Protein AF-A0A1R4KZE1-F1 (afdb_monomer_lite)

pLDDT: mean 94.24, std 3.24, range [80.38, 98.12]

Sequence (64 aa):
MLLNESRSNARTNKEGDIILLAEQDRSLWNQAQIQEGVALVQSSTAKREYGFYTIQAAIAAVHA

Foldseek 3Di:
DLLVVQQVVQQADPVRDGDDLVRGDCVSGNVVSLVVLVVVLVVVVVVVDDDPVNVVSVVSSVSD

Structure (mmCIF, N/CA/C/O backbone):
data_AF-A0A1R4KZE1-F1
#
_entry.id   AF-A0A1R4KZE1-F1
#
loop_
_atom_site.group_PDB
_atom_site.id
_atom_site.type_symbol
_atom_site.label_atom_id
_atom_site.label_alt_id
_atom_site.label_comp_id
_atom_site.label_asym_id
_atom_site.label_entity_id
_atom_site.label_seq_id
_atom_site.pdbx_PDB_ins_code
_atom_site.Cartn_x
_atom_site.Cartn_y
_atom_site.Cartn_z
_atom_site.occupancy
_atom_site.B_iso_or_equiv
_atom_site.auth_seq_id
_atom_site.auth_comp_id
_atom_site.auth_asym_id
_atom_site.auth_atom_id
_atom_site.pdbx_PDB_model_num
ATOM 1 N N . MET A 1 1 ? 4.451 8.212 3.485 1.00 80.38 1 MET A N 1
ATOM 2 C CA . MET A 1 1 ? 4.484 7.281 2.328 1.00 80.38 1 MET A CA 1
ATOM 3 C C . MET A 1 1 ? 3.044 6.909 1.982 1.00 80.38 1 MET A C 1
ATOM 5 O O . MET A 1 1 ? 2.411 6.306 2.836 1.00 80.38 1 MET A O 1
ATOM 9 N N . LEU A 1 2 ? 2.524 7.278 0.799 1.00 93.88 2 LEU A N 1
ATOM 10 C CA . LEU A 1 2 ? 1.085 7.220 0.444 1.00 93.88 2 LEU A CA 1
ATOM 11 C C . LEU A 1 2 ? 0.384 5.906 0.834 1.00 93.88 2 LEU A C 1
ATOM 13 O O . LEU A 1 2 ? -0.596 5.926 1.566 1.00 93.88 2 LEU A O 1
ATOM 17 N N . LEU A 1 3 ? 0.936 4.757 0.436 1.00 95.38 3 LEU A N 1
ATOM 18 C CA . LEU A 1 3 ? 0.344 3.439 0.714 1.00 95.38 3 LEU A CA 1
ATOM 19 C C . LEU A 1 3 ? 0.325 3.081 2.212 1.00 95.38 3 LEU A C 1
ATOM 21 O O . LEU A 1 3 ? -0.593 2.415 2.685 1.00 95.38 3 LEU A O 1
ATOM 25 N N . ASN A 1 4 ? 1.301 3.556 2.991 1.00 93.06 4 ASN A N 1
ATOM 26 C CA . ASN A 1 4 ? 1.286 3.388 4.447 1.00 93.06 4 ASN A CA 1
ATOM 27 C C . ASN A 1 4 ? 0.279 4.334 5.100 1.00 93.06 4 ASN A C 1
ATOM 29 O O . ASN A 1 4 ? -0.444 3.909 5.994 1.00 93.06 4 ASN A O 1
ATOM 33 N N . GLU A 1 5 ? 0.228 5.585 4.654 1.00 95.31 5 GLU A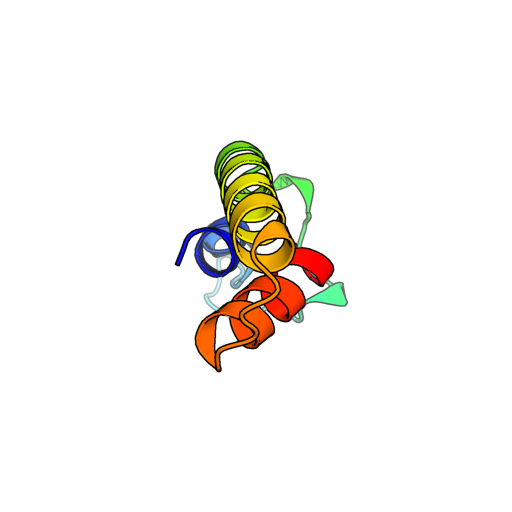 N 1
ATOM 34 C CA . GLU A 1 5 ? -0.658 6.601 5.227 1.00 95.31 5 GLU A CA 1
ATOM 35 C C . GLU A 1 5 ? -2.125 6.377 4.872 1.00 95.31 5 GLU A C 1
ATOM 37 O O . GLU A 1 5 ? -2.990 6.732 5.665 1.00 95.31 5 GLU A O 1
ATOM 42 N N . SER A 1 6 ? -2.411 5.697 3.759 1.00 97.00 6 SER A N 1
ATOM 43 C CA . SER A 1 6 ? -3.780 5.416 3.314 1.00 97.00 6 SER A CA 1
ATOM 44 C C . SER A 1 6 ? -4.649 4.710 4.356 1.00 97.00 6 SER A C 1
ATOM 46 O O . SER A 1 6 ? -5.868 4.816 4.306 1.00 97.00 6 SER A O 1
ATOM 48 N N . ARG A 1 7 ? -4.035 4.025 5.325 1.00 95.31 7 ARG A N 1
ATOM 49 C CA . ARG A 1 7 ? -4.712 3.242 6.367 1.00 95.31 7 ARG A CA 1
ATOM 50 C C . ARG A 1 7 ? -4.647 3.888 7.747 1.00 95.31 7 ARG A C 1
ATOM 52 O O . ARG A 1 7 ? -5.049 3.257 8.718 1.00 95.31 7 ARG A O 1
ATOM 59 N N . SER A 1 8 ? -4.110 5.103 7.871 1.00 94.69 8 SER A N 1
ATOM 60 C CA . SER A 1 8 ? -3.847 5.742 9.170 1.00 94.69 8 SER A CA 1
ATOM 61 C C . SER A 1 8 ? -5.087 5.775 10.072 1.00 94.69 8 SER A C 1
ATOM 63 O O . SER A 1 8 ? -5.001 5.370 11.227 1.00 94.69 8 SER A O 1
ATOM 65 N N . ASN A 1 9 ? -6.247 6.119 9.508 1.00 94.81 9 ASN A N 1
ATOM 66 C CA . ASN A 1 9 ? -7.532 6.185 10.215 1.00 94.81 9 ASN A CA 1
ATOM 67 C C . ASN A 1 9 ? -8.087 4.823 10.664 1.00 94.81 9 ASN A C 1
ATOM 69 O O . ASN A 1 9 ? -9.026 4.788 11.450 1.00 94.81 9 ASN A O 1
ATOM 73 N N . ALA A 1 10 ? -7.541 3.714 10.163 1.00 96.19 10 ALA A N 1
ATOM 74 C CA . ALA A 1 10 ? -7.988 2.361 10.486 1.00 96.19 10 ALA A CA 1
ATOM 75 C C . ALA A 1 10 ? -7.018 1.614 11.419 1.00 96.19 10 ALA A C 1
ATOM 77 O O . ALA A 1 10 ? -7.273 0.466 11.766 1.00 96.19 10 ALA A O 1
ATOM 78 N N . ARG A 1 11 ? -5.887 2.223 11.808 1.00 96.00 11 ARG A N 1
ATOM 79 C CA . ARG A 1 11 ? -4.852 1.568 12.633 1.00 96.00 11 ARG A CA 1
ATOM 80 C C . ARG A 1 11 ? -5.176 1.519 14.118 1.00 96.00 11 ARG A C 1
ATOM 82 O O . ARG A 1 11 ? -4.582 0.698 14.813 1.00 96.00 11 ARG A O 1
ATOM 89 N N . THR A 1 12 ? -6.059 2.392 14.590 1.00 97.31 12 THR A N 1
ATOM 90 C CA . THR A 1 12 ? -6.412 2.500 16.005 1.00 97.31 12 THR A CA 1
ATOM 91 C C . THR A 1 12 ? -7.910 2.655 16.196 1.00 97.31 12 THR A C 1
ATOM 93 O O . THR A 1 12 ? -8.570 3.306 15.385 1.00 97.31 12 THR A O 1
ATOM 96 N N . ASN A 1 13 ? -8.445 2.087 17.276 1.00 94.00 13 ASN A N 1
ATOM 97 C CA . ASN A 1 13 ? -9.819 2.358 17.705 1.00 94.00 13 ASN A CA 1
ATOM 98 C C . ASN A 1 13 ? -9.907 3.717 18.439 1.00 94.00 13 ASN A C 1
ATOM 100 O O . ASN A 1 13 ? -8.937 4.480 18.493 1.00 94.00 13 ASN A O 1
ATOM 104 N N . LYS A 1 14 ? -11.083 4.046 18.989 1.00 92.56 14 LYS A N 1
ATOM 105 C CA . LYS A 1 14 ? -11.308 5.320 19.700 1.00 92.56 14 LYS A CA 1
ATOM 106 C C . LYS A 1 14 ? -10.569 5.379 21.037 1.00 92.56 14 LYS A C 1
ATOM 108 O O . LYS A 1 14 ? -10.293 6.464 21.538 1.00 92.56 14 LYS A O 1
ATOM 113 N N . GLU A 1 15 ? -10.267 4.217 21.590 1.00 95.31 15 GLU A N 1
ATOM 114 C CA . GLU A 1 15 ? -9.560 3.996 22.842 1.00 95.31 15 GLU A CA 1
ATOM 115 C C . GLU A 1 15 ? -8.031 4.075 22.657 1.00 95.31 15 GLU A C 1
ATOM 117 O O . GLU A 1 15 ? -7.297 4.201 23.634 1.00 95.31 15 GLU A O 1
ATOM 122 N N . GLY A 1 16 ? -7.554 4.092 21.405 1.00 94.25 16 GLY A N 1
ATOM 123 C CA . GLY A 1 16 ? -6.139 4.171 21.042 1.00 94.25 16 GLY A CA 1
ATOM 124 C C . GLY A 1 16 ? -5.447 2.813 20.891 1.00 94.25 16 GLY A C 1
ATOM 125 O O . GLY A 1 16 ? -4.238 2.780 20.656 1.00 94.25 16 GLY A O 1
ATOM 126 N N . ASP A 1 17 ? -6.182 1.704 20.985 1.00 96.62 17 ASP A N 1
ATOM 127 C CA . ASP A 1 17 ? -5.633 0.361 20.801 1.00 96.62 17 ASP A CA 1
ATOM 128 C C . ASP A 1 17 ? -5.304 0.100 19.334 1.00 96.62 17 ASP A C 1
ATOM 130 O O . ASP A 1 17 ? -6.026 0.525 18.430 1.00 96.62 17 ASP A O 1
ATOM 134 N N . ILE A 1 18 ? -4.229 -0.650 19.095 1.00 96.75 18 ILE A N 1
ATOM 135 C CA . ILE A 1 18 ? -3.800 -1.043 17.751 1.00 96.75 18 ILE A CA 1
ATOM 136 C C . ILE A 1 18 ? -4.759 -2.094 17.184 1.00 96.75 18 ILE A C 1
ATOM 138 O O . ILE A 1 18 ? -4.984 -3.134 17.799 1.00 96.75 18 ILE A O 1
ATOM 142 N N . ILE A 1 19 ? -5.243 -1.858 15.965 1.00 96.31 19 ILE A N 1
ATOM 143 C CA . ILE A 1 19 ? -6.078 -2.797 15.212 1.00 96.31 19 ILE A CA 1
ATOM 144 C C . ILE A 1 19 ? -5.194 -3.611 14.260 1.00 96.31 19 ILE A C 1
ATOM 146 O O . ILE A 1 19 ? -4.454 -3.053 13.435 1.00 96.31 19 ILE A O 1
ATOM 150 N N . LEU A 1 20 ? -5.286 -4.942 14.351 1.00 94.44 20 LEU A N 1
ATOM 15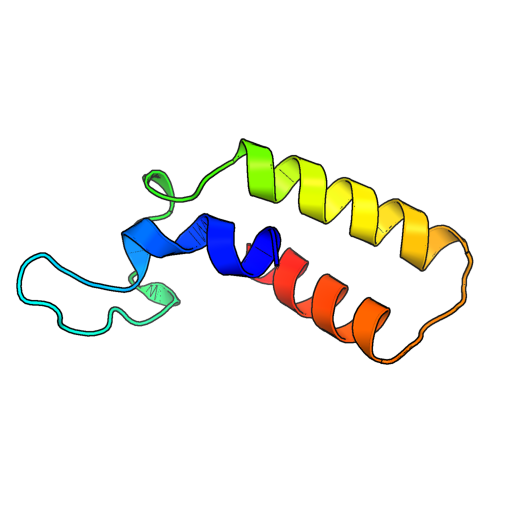1 C CA . LEU A 1 20 ? -4.578 -5.860 13.459 1.00 94.44 20 LEU A CA 1
ATOM 152 C C . LEU A 1 20 ? -4.995 -5.626 12.009 1.00 94.44 20 LEU A C 1
ATOM 154 O O . LEU A 1 20 ? -6.161 -5.389 11.724 1.00 94.44 20 LEU A O 1
ATOM 158 N N . LEU A 1 21 ? -4.059 -5.762 11.065 1.00 90.94 21 LEU A N 1
ATOM 159 C CA . LEU A 1 21 ? -4.316 -5.451 9.654 1.00 90.94 21 LEU A CA 1
ATOM 160 C C . LEU A 1 21 ? -5.546 -6.177 9.073 1.00 90.94 21 LEU A C 1
ATOM 162 O O . LEU A 1 21 ? -6.271 -5.594 8.272 1.00 90.94 21 LEU A O 1
ATOM 166 N N . ALA A 1 22 ? -5.777 -7.431 9.471 1.00 92.88 22 ALA A N 1
ATOM 167 C CA . ALA A 1 22 ? -6.915 -8.230 9.011 1.00 92.88 22 ALA A CA 1
ATOM 168 C C . ALA A 1 22 ? -8.275 -7.735 9.543 1.00 92.88 22 ALA A C 1
ATOM 170 O O . ALA A 1 22 ? -9.304 -8.046 8.952 1.00 92.88 22 ALA A O 1
ATOM 171 N N . GLU A 1 23 ? -8.269 -6.969 10.633 1.00 95.25 23 GLU A N 1
ATOM 172 C CA . GLU A 1 23 ? -9.456 -6.463 11.330 1.00 95.25 23 GLU A CA 1
ATOM 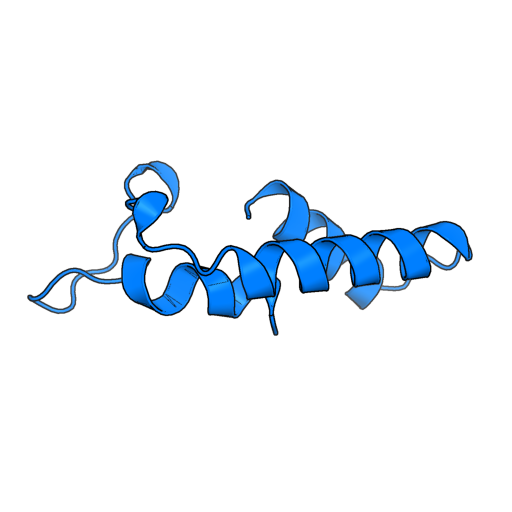173 C C . GLU A 1 23 ? -9.733 -4.986 11.013 1.00 95.25 23 GLU A C 1
ATOM 175 O O . GLU A 1 23 ? -10.768 -4.450 11.402 1.00 95.25 23 GLU A O 1
ATOM 180 N N . GLN A 1 24 ? -8.824 -4.311 10.300 1.00 95.75 24 GLN A N 1
ATOM 181 C CA . GLN A 1 24 ? -9.000 -2.914 9.912 1.00 95.75 24 GLN A CA 1
ATOM 182 C C . GLN A 1 24 ? -10.179 -2.760 8.951 1.00 95.75 24 GLN A C 1
ATOM 184 O O . GLN A 1 24 ? -10.251 -3.432 7.918 1.00 95.75 24 GLN A O 1
ATOM 189 N N . ASP A 1 25 ? -11.063 -1.810 9.248 1.00 95.25 25 ASP A N 1
ATOM 190 C CA . ASP A 1 25 ? -12.153 -1.445 8.350 1.00 95.25 25 ASP A CA 1
ATOM 191 C C . ASP A 1 25 ? -11.591 -0.782 7.083 1.00 95.25 25 ASP A C 1
ATOM 193 O O . ASP A 1 25 ? -11.106 0.354 7.097 1.00 95.25 25 ASP A O 1
ATOM 197 N N . ARG A 1 26 ? -11.664 -1.509 5.963 1.00 94.69 26 ARG A N 1
ATOM 198 C CA . ARG A 1 26 ? -11.166 -1.056 4.657 1.00 94.69 26 ARG A CA 1
ATOM 199 C C . ARG A 1 26 ? -11.959 0.114 4.078 1.00 94.69 26 ARG A C 1
ATOM 201 O O . ARG A 1 26 ? -11.444 0.803 3.201 1.00 94.69 26 ARG A O 1
ATOM 208 N N . SER A 1 27 ? -13.177 0.374 4.561 1.00 95.44 27 SER A N 1
ATOM 209 C CA . SER A 1 27 ? -13.947 1.553 4.145 1.00 95.44 27 SER A CA 1
ATOM 210 C C . SER A 1 27 ? -13.311 2.863 4.627 1.00 95.44 27 SER A C 1
ATOM 212 O O . SER A 1 27 ? -13.501 3.905 4.003 1.00 95.44 27 SER A O 1
ATOM 214 N N . LEU A 1 28 ? -12.489 2.804 5.682 1.00 95.94 28 LEU A N 1
ATOM 215 C CA . LEU A 1 28 ? -11.739 3.944 6.214 1.00 95.94 28 LEU A CA 1
ATOM 216 C C . LEU A 1 28 ? -10.423 4.200 5.468 1.00 95.94 28 LEU A C 1
ATOM 218 O O . LEU A 1 28 ? -9.719 5.165 5.776 1.00 95.94 28 LEU A O 1
ATOM 222 N N . TRP A 1 29 ? -10.059 3.339 4.513 1.00 96.69 29 TRP A N 1
ATOM 223 C CA . TRP A 1 29 ? -8.815 3.476 3.768 1.00 96.69 29 TRP A CA 1
ATOM 224 C C . TRP A 1 29 ? -8.956 4.550 2.686 1.00 96.69 29 TRP A C 1
ATOM 226 O O . TRP A 1 29 ? -9.923 4.574 1.923 1.00 96.69 29 TRP A O 1
ATOM 236 N N . ASN A 1 30 ? -7.967 5.436 2.585 1.00 97.81 30 ASN A N 1
ATOM 237 C CA . ASN A 1 30 ? -7.948 6.510 1.604 1.00 97.81 30 ASN A CA 1
ATOM 238 C C . ASN A 1 30 ? -7.671 5.957 0.199 1.00 97.81 30 ASN A C 1
ATOM 240 O O . ASN A 1 30 ? -6.523 5.802 -0.221 1.00 97.81 30 ASN A O 1
ATOM 244 N N . GLN A 1 31 ? -8.749 5.703 -0.540 1.00 97.06 31 GLN A N 1
ATOM 245 C CA . GLN A 1 31 ? -8.702 5.139 -1.889 1.00 97.06 31 GLN A CA 1
ATOM 246 C C . GLN A 1 31 ? -7.911 6.001 -2.881 1.00 97.06 31 GLN A C 1
ATOM 248 O O . GLN A 1 31 ? -7.234 5.453 -3.747 1.00 97.06 31 GLN A O 1
ATOM 253 N N . ALA A 1 32 ? -7.928 7.331 -2.743 1.00 97.44 32 ALA A N 1
ATOM 254 C CA . ALA A 1 32 ? -7.167 8.214 -3.627 1.00 97.44 32 ALA A CA 1
ATOM 255 C C . ALA A 1 32 ? -5.652 8.022 -3.444 1.00 97.44 32 ALA A C 1
ATOM 257 O O . ALA A 1 32 ? -4.924 7.862 -4.422 1.00 97.44 32 ALA A O 1
ATOM 258 N N . GLN A 1 33 ? -5.182 7.940 -2.193 1.00 98.00 33 GLN A N 1
ATOM 259 C CA . GLN A 1 33 ? -3.772 7.660 -1.896 1.00 98.00 33 GLN A CA 1
ATOM 260 C C . GLN A 1 33 ? -3.348 6.256 -2.342 1.00 98.00 33 GLN A C 1
ATOM 262 O O . GLN A 1 33 ? -2.202 6.066 -2.754 1.00 98.00 33 GLN A O 1
ATOM 267 N N . ILE A 1 34 ? -4.256 5.276 -2.269 1.00 97.62 34 ILE A N 1
ATOM 268 C CA . ILE A 1 34 ? -4.007 3.914 -2.758 1.00 97.62 34 ILE A CA 1
ATOM 269 C C . ILE A 1 34 ? -3.830 3.927 -4.274 1.00 97.62 34 ILE A C 1
ATOM 271 O O . ILE A 1 34 ? -2.813 3.449 -4.769 1.00 97.62 34 ILE A O 1
ATOM 275 N N . GLN A 1 35 ? -4.776 4.518 -5.007 1.00 97.88 35 GLN A N 1
ATOM 276 C CA . GLN A 1 35 ? -4.727 4.600 -6.469 1.00 97.88 35 GLN A CA 1
ATOM 277 C C . GLN A 1 35 ? -3.464 5.317 -6.957 1.00 97.88 35 GLN A C 1
ATOM 279 O O . GLN A 1 35 ? -2.759 4.804 -7.827 1.00 97.88 35 GLN A O 1
ATOM 284 N N . GLU A 1 36 ? -3.135 6.462 -6.355 1.00 98.12 36 GLU A N 1
ATOM 285 C CA . GLU A 1 36 ? -1.916 7.208 -6.671 1.00 98.12 36 GLU A CA 1
ATOM 286 C C . GLU A 1 36 ? -0.656 6.381 -6.370 1.00 98.12 36 GLU A C 1
ATOM 288 O O . GLU A 1 36 ? 0.232 6.246 -7.215 1.00 98.12 36 GLU A O 1
ATOM 293 N N . GLY A 1 37 ? -0.590 5.767 -5.186 1.00 97.00 37 GLY A N 1
ATOM 294 C CA . GLY A 1 37 ? 0.536 4.932 -4.781 1.00 97.00 37 GLY A CA 1
ATOM 295 C C . GLY A 1 37 ? 0.749 3.730 -5.703 1.00 97.00 37 GLY A C 1
ATOM 296 O O . GLY A 1 37 ? 1.883 3.447 -6.090 1.00 97.00 37 GLY A O 1
ATOM 297 N N . VAL A 1 38 ? -0.329 3.053 -6.105 1.00 97.31 38 VAL A N 1
ATOM 298 C CA . VAL A 1 38 ? -0.281 1.926 -7.047 1.00 97.31 38 VAL A CA 1
ATOM 299 C C . VAL A 1 38 ? 0.232 2.380 -8.414 1.00 97.31 38 VAL A C 1
ATOM 301 O O . VAL A 1 38 ? 1.112 1.721 -8.969 1.00 97.31 38 VAL A O 1
ATOM 304 N N . ALA A 1 39 ? -0.232 3.520 -8.935 1.00 97.06 39 ALA A N 1
ATOM 305 C CA . ALA A 1 39 ? 0.248 4.054 -10.211 1.00 97.06 39 ALA A CA 1
ATOM 306 C C . ALA A 1 39 ? 1.757 4.368 -10.176 1.00 97.06 39 ALA A C 1
ATOM 308 O O . ALA A 1 39 ? 2.501 4.028 -11.103 1.00 97.06 39 ALA A O 1
ATOM 309 N N . LEU A 1 40 ? 2.248 4.945 -9.074 1.00 95.75 40 LEU A N 1
ATOM 310 C CA . LEU A 1 40 ? 3.678 5.196 -8.872 1.00 95.75 40 LEU A CA 1
ATOM 311 C C . LEU A 1 40 ? 4.486 3.886 -8.810 1.00 95.75 40 LEU A C 1
ATOM 313 O O . LEU A 1 40 ? 5.539 3.776 -9.446 1.00 95.75 40 LEU A O 1
ATOM 317 N N . VAL A 1 41 ? 3.983 2.857 -8.123 1.00 95.50 41 VAL A N 1
ATOM 318 C CA . VAL A 1 41 ? 4.619 1.527 -8.087 1.00 95.50 41 VAL A CA 1
ATOM 319 C C . VAL A 1 41 ? 4.661 0.891 -9.480 1.00 95.50 41 VAL A C 1
ATOM 321 O O . VAL A 1 41 ? 5.702 0.382 -9.897 1.00 95.50 41 VAL A O 1
ATOM 324 N N . GLN A 1 42 ? 3.576 0.962 -10.246 1.00 95.00 42 GLN A N 1
ATOM 325 C CA . GLN A 1 42 ? 3.533 0.441 -11.615 1.00 95.00 42 GLN A CA 1
ATOM 326 C C . GLN A 1 42 ? 4.537 1.162 -12.526 1.00 95.00 42 GLN A C 1
ATOM 328 O O . GLN A 1 42 ? 5.311 0.518 -13.233 1.00 95.00 42 GLN A O 1
ATOM 333 N N . SER A 1 43 ? 4.599 2.495 -12.462 1.00 94.50 43 SER A N 1
ATOM 334 C CA . SER A 1 43 ? 5.552 3.273 -13.265 1.00 94.50 43 SER A CA 1
ATOM 335 C C . SER A 1 43 ? 7.018 2.993 -12.908 1.00 94.50 43 SER A C 1
ATOM 337 O O . SER A 1 43 ? 7.874 2.968 -13.793 1.00 94.50 43 SER A O 1
ATOM 339 N N . SER A 1 44 ? 7.324 2.752 -11.629 1.00 92.56 44 SER A N 1
ATOM 340 C CA . SER A 1 44 ? 8.687 2.444 -11.179 1.00 92.56 44 SER A CA 1
ATOM 341 C C . SER A 1 44 ? 9.106 1.021 -11.552 1.00 92.56 44 SER A C 1
ATOM 343 O O . SER A 1 44 ? 10.202 0.819 -12.069 1.00 92.56 44 SER A O 1
ATOM 345 N N . THR A 1 45 ? 8.219 0.038 -11.386 1.00 90.69 45 THR A N 1
ATOM 346 C CA . THR A 1 45 ? 8.486 -1.360 -11.768 1.00 90.69 45 THR A CA 1
ATOM 347 C C . THR A 1 45 ? 8.621 -1.551 -13.281 1.00 90.69 45 THR A C 1
ATOM 349 O O . THR A 1 45 ? 9.421 -2.383 -13.714 1.00 90.69 45 THR A O 1
ATOM 352 N N . ALA A 1 46 ? 7.930 -0.744 -14.094 1.00 92.69 46 ALA A N 1
ATOM 353 C CA . ALA A 1 46 ? 8.064 -0.757 -15.552 1.00 92.69 46 ALA A CA 1
ATOM 354 C C . ALA A 1 46 ? 9.485 -0.416 -16.041 1.00 92.69 46 ALA A C 1
ATOM 356 O O . ALA A 1 46 ? 9.899 -0.895 -17.097 1.00 92.69 46 ALA A O 1
ATOM 357 N N . LYS A 1 47 ? 10.261 0.350 -15.261 1.00 91.44 47 LYS A N 1
ATOM 358 C CA . LYS A 1 47 ? 11.660 0.693 -15.578 1.00 91.44 47 LYS A CA 1
ATOM 359 C C . LYS A 1 47 ? 12.635 -0.473 -15.380 1.00 91.44 47 LYS A C 1
ATOM 361 O O . LYS A 1 47 ? 13.786 -0.359 -15.776 1.00 91.44 47 LYS A O 1
ATOM 366 N N . ARG A 1 48 ? 12.183 -1.593 -14.793 1.00 86.44 48 ARG A N 1
ATOM 367 C CA . ARG A 1 48 ? 12.996 -2.786 -14.471 1.00 86.44 48 ARG A CA 1
ATOM 368 C C . ARG A 1 48 ? 14.195 -2.506 -13.554 1.00 86.44 48 ARG A C 1
ATOM 370 O O . ARG A 1 48 ? 15.142 -3.285 -13.505 1.00 86.44 48 ARG A O 1
ATOM 377 N N . GLU A 1 49 ? 14.116 -1.428 -12.780 1.00 86.00 49 GLU A N 1
ATOM 378 C CA . GLU A 1 49 ? 15.078 -1.060 -11.743 1.00 86.00 49 GLU A CA 1
ATOM 379 C C . GLU A 1 49 ? 14.468 -1.352 -10.366 1.00 86.00 49 GLU A C 1
ATOM 381 O O . GLU A 1 49 ? 13.693 -0.572 -9.802 1.00 86.00 49 GLU A O 1
ATOM 386 N N . TYR A 1 50 ? 14.790 -2.522 -9.816 1.00 88.94 50 TYR A N 1
ATOM 387 C CA . TYR A 1 50 ? 14.228 -2.992 -8.548 1.00 88.94 50 TYR A CA 1
ATOM 388 C C . TYR A 1 50 ? 15.127 -2.609 -7.372 1.00 88.94 50 TYR A C 1
ATOM 390 O O . TYR A 1 50 ? 15.803 -3.443 -6.773 1.00 88.94 50 TYR A O 1
ATOM 398 N N . GLY A 1 51 ? 15.144 -1.316 -7.050 1.00 91.50 51 GLY A N 1
ATOM 399 C CA . GLY A 1 51 ? 15.783 -0.819 -5.835 1.00 91.50 51 GLY A CA 1
ATOM 400 C C . GLY A 1 51 ? 15.016 -1.214 -4.568 1.00 91.50 51 GLY A C 1
ATOM 401 O O . GLY A 1 51 ? 13.834 -1.561 -4.612 1.00 91.50 51 GLY A O 1
ATOM 402 N N . PHE A 1 52 ? 15.680 -1.089 -3.417 1.00 94.69 52 PHE A N 1
ATOM 403 C CA . PHE A 1 52 ? 15.116 -1.364 -2.088 1.00 94.69 52 PHE A CA 1
ATOM 404 C C . PHE A 1 52 ? 13.722 -0.744 -1.885 1.00 94.69 52 PHE A C 1
ATOM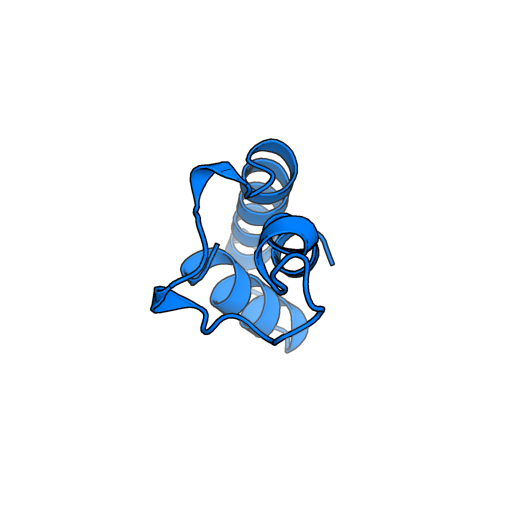 406 O O . PHE A 1 52 ? 12.777 -1.428 -1.493 1.00 94.69 52 PHE A O 1
ATOM 413 N N . TYR A 1 53 ? 13.568 0.535 -2.233 1.00 92.12 53 TYR A N 1
ATOM 414 C CA . TYR A 1 53 ? 12.303 1.251 -2.075 1.00 92.12 53 TYR A CA 1
ATOM 415 C C . TYR A 1 53 ? 11.220 0.818 -3.071 1.00 92.12 53 TYR A C 1
ATOM 417 O O . TYR A 1 53 ? 10.045 0.827 -2.713 1.00 92.12 53 TYR A O 1
ATOM 425 N N . THR A 1 54 ? 11.585 0.382 -4.282 1.00 93.50 54 THR A N 1
ATOM 426 C CA . THR A 1 54 ? 10.628 -0.169 -5.257 1.00 93.50 54 THR A CA 1
ATOM 427 C C . THR A 1 54 ? 9.980 -1.439 -4.705 1.00 93.50 54 THR A C 1
ATOM 429 O O . THR A 1 54 ? 8.764 -1.601 -4.783 1.00 93.50 54 THR A O 1
ATOM 432 N N . ILE A 1 55 ? 10.777 -2.313 -4.082 1.00 93.94 55 ILE A N 1
ATOM 433 C CA . ILE A 1 55 ? 10.288 -3.556 -3.468 1.00 93.94 55 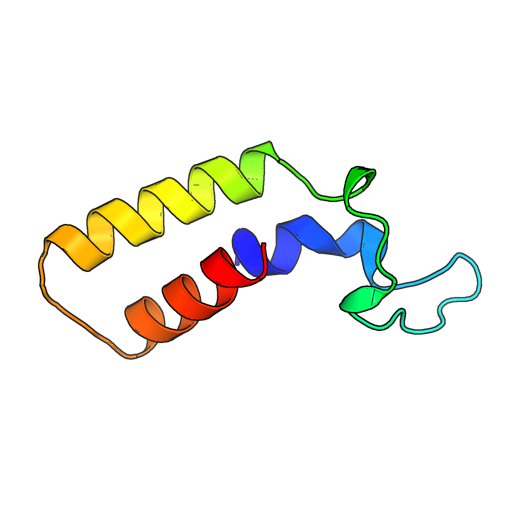ILE A CA 1
ATOM 434 C C . ILE A 1 55 ? 9.390 -3.247 -2.266 1.00 93.94 55 ILE A C 1
ATOM 436 O O . ILE A 1 55 ? 8.292 -3.791 -2.164 1.00 93.94 55 ILE A O 1
ATOM 440 N N . GLN A 1 56 ? 9.810 -2.344 -1.377 1.00 95.25 56 GLN A N 1
ATOM 441 C CA . GLN A 1 56 ? 8.989 -1.945 -0.228 1.00 95.25 56 GLN A CA 1
ATOM 442 C C . GLN A 1 56 ? 7.650 -1.334 -0.651 1.00 95.25 56 GLN A C 1
ATOM 444 O O . GLN A 1 56 ? 6.612 -1.670 -0.081 1.00 95.25 56 GLN A O 1
ATOM 449 N N . ALA A 1 57 ? 7.658 -0.468 -1.666 1.00 94.69 57 ALA A N 1
ATOM 450 C CA . ALA A 1 57 ? 6.441 0.136 -2.189 1.00 94.69 57 ALA A CA 1
ATOM 451 C C . ALA A 1 57 ? 5.522 -0.912 -2.839 1.00 94.69 57 ALA A C 1
ATOM 453 O O . ALA A 1 57 ? 4.313 -0.866 -2.625 1.00 94.69 57 ALA A O 1
ATOM 454 N N . ALA A 1 58 ? 6.079 -1.900 -3.549 1.00 94.56 58 ALA A N 1
ATOM 455 C CA . ALA A 1 58 ? 5.310 -3.012 -4.105 1.00 94.56 58 ALA A CA 1
ATOM 456 C C . ALA A 1 58 ? 4.656 -3.877 -3.015 1.00 94.56 58 ALA A C 1
ATOM 458 O O . ALA A 1 58 ? 3.470 -4.186 -3.110 1.00 94.56 58 ALA A O 1
ATOM 459 N N . ILE A 1 59 ? 5.382 -4.205 -1.941 1.00 94.50 59 ILE A N 1
ATOM 460 C CA . ILE A 1 59 ? 4.813 -4.919 -0.787 1.00 94.50 59 ILE A CA 1
ATOM 461 C C . ILE A 1 59 ? 3.688 -4.092 -0.162 1.00 94.50 59 ILE A C 1
ATOM 463 O O . ILE A 1 59 ? 2.615 -4.625 0.109 1.00 94.50 59 ILE A O 1
ATOM 467 N N . ALA A 1 60 ? 3.901 -2.791 0.042 1.00 94.69 60 ALA A N 1
ATOM 468 C CA . ALA A 1 60 ? 2.874 -1.917 0.594 1.00 94.69 60 ALA A CA 1
ATOM 469 C C . ALA A 1 60 ? 1.623 -1.858 -0.298 1.00 94.69 60 ALA A C 1
ATOM 471 O O . ALA A 1 60 ? 0.521 -1.857 0.238 1.00 94.69 60 ALA A O 1
ATOM 472 N N . ALA A 1 61 ? 1.786 -1.868 -1.625 1.00 95.06 61 ALA A N 1
ATOM 473 C CA . ALA A 1 61 ? 0.683 -1.837 -2.586 1.00 95.06 61 ALA A CA 1
ATOM 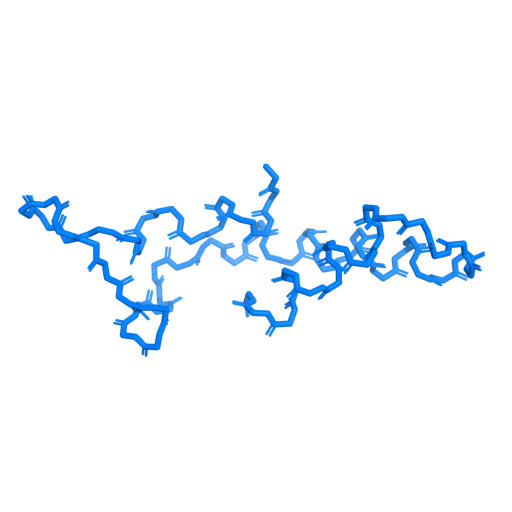474 C C . ALA A 1 61 ? -0.172 -3.112 -2.552 1.00 95.06 61 ALA A C 1
ATOM 476 O O . ALA A 1 61 ? -1.386 -3.025 -2.672 1.00 95.06 61 ALA A O 1
ATOM 477 N N . VAL A 1 62 ? 0.435 -4.285 -2.339 1.00 93.50 62 VAL A N 1
ATOM 478 C CA . VAL A 1 62 ? -0.297 -5.562 -2.207 1.00 93.50 62 VAL A CA 1
ATOM 479 C C . VAL A 1 62 ? -1.156 -5.614 -0.935 1.00 93.50 62 VAL A C 1
ATOM 481 O O . VAL A 1 62 ? -2.158 -6.323 -0.893 1.00 93.50 62 VAL A O 1
ATOM 484 N N . HIS A 1 63 ? -0.776 -4.867 0.104 1.00 90.50 63 HIS A N 1
ATOM 485 C CA . HIS A 1 63 ? -1.493 -4.819 1.385 1.00 90.50 63 HIS A CA 1
ATOM 486 C C . HIS A 1 63 ? -2.402 -3.590 1.534 1.00 90.50 63 HIS A C 1
ATOM 488 O O . HIS A 1 63 ? -2.931 -3.363 2.629 1.00 90.50 63 HIS A O 1
ATOM 494 N N . ALA A 1 64 ? -2.519 -2.791 0.474 1.00 85.50 64 ALA A N 1
ATOM 495 C CA . ALA A 1 64 ? -3.366 -1.610 0.396 1.00 85.50 64 ALA A CA 1
ATOM 496 C C . ALA A 1 64 ? -4.735 -1.923 -0.228 1.00 85.50 64 ALA A C 1
ATOM 498 O O . ALA A 1 64 ? -4.992 -3.096 -0.588 1.00 85.50 64 ALA A O 1
#

Secondary structure (DSSP, 8-state):
-HHHHTTGGGSB-TT-PBPPGGGS-GGGS-HHHHHHHHHHHHHHHHTT---HHHHHHHHHHHT-

Radius of gyration: 13.15 Å; chains: 1; bounding box: 30×16×38 Å